Protein AF-A0A927RIR9-F1 (afdb_monomer_lite)

Radius of gyration: 12.62 Å; chains: 1; bounding box: 29×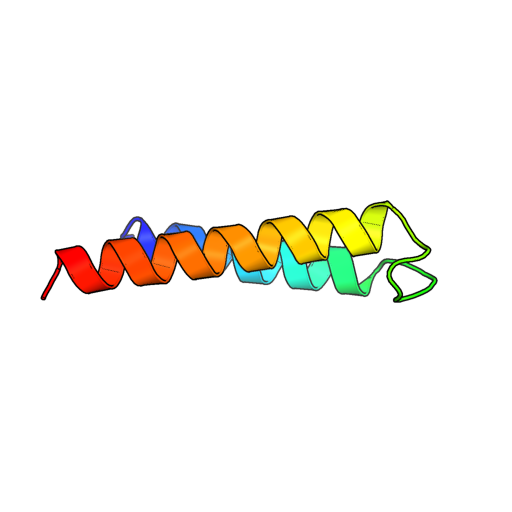17×32 Å

Foldseek 3Di:
DDPLVVLVVVLVVLVVQLVPDPPNDCVGVSNVVSVVSSVVSVVVSVVVVVVVD

Secondary structure (DSSP, 8-state):
--HHHHHHHHHHHHHHHHHT-SS-STTSHHHHHHHHHHHHHHHHHHHHHHH--

pLDDT: mean 96.01, std 6.55, range [59.81, 98.69]

Structure (mmCIF, N/CA/C/O backbone):
data_AF-A0A927RIR9-F1
#
_entry.id   AF-A0A927RIR9-F1
#
loop_
_atom_site.group_PDB
_atom_site.id
_atom_site.type_symbol
_atom_site.label_atom_id
_atom_site.label_alt_id
_atom_site.label_comp_id
_atom_site.label_asym_id
_atom_site.label_entity_id
_atom_site.label_seq_id
_atom_site.pdbx_PDB_ins_code
_atom_site.Cartn_x
_atom_site.Cartn_y
_atom_site.Cartn_z
_atom_site.occupancy
_atom_site.B_iso_or_equiv
_atom_site.auth_seq_id
_atom_site.auth_comp_id
_atom_site.auth_asym_id
_atom_site.auth_atom_id
_atom_site.pdbx_PDB_model_num
ATOM 1 N N . MET A 1 1 ? -7.421 -9.538 15.339 1.00 71.50 1 MET A N 1
ATOM 2 C CA . MET A 1 1 ? -6.823 -8.779 14.233 1.00 71.50 1 MET A CA 1
ATOM 3 C C . MET A 1 1 ? -7.923 -7.914 13.655 1.00 71.50 1 MET A C 1
ATOM 5 O O . MET A 1 1 ? -8.898 -8.492 13.187 1.00 71.50 1 MET A O 1
ATOM 9 N N . THR A 1 2 ? -7.828 -6.594 13.782 1.00 92.69 2 THR A N 1
ATOM 10 C CA . THR A 1 2 ? -8.796 -5.647 13.205 1.00 92.69 2 THR A CA 1
ATOM 11 C C . THR A 1 2 ? -8.559 -5.485 11.703 1.00 92.69 2 THR A C 1
ATOM 13 O O . THR A 1 2 ? -7.499 -5.863 11.185 1.00 92.69 2 THR A O 1
ATOM 16 N N . ASP A 1 3 ? -9.531 -4.920 10.985 1.00 94.06 3 ASP A N 1
ATOM 17 C CA . ASP A 1 3 ? -9.348 -4.599 9.567 1.00 94.06 3 ASP A CA 1
ATOM 18 C C . ASP A 1 3 ? -8.222 -3.572 9.373 1.00 94.06 3 ASP A C 1
ATOM 20 O O . ASP A 1 3 ? -7.398 -3.735 8.472 1.00 94.06 3 ASP A O 1
ATOM 24 N N . VAL A 1 4 ? -8.076 -2.610 10.292 1.00 96.50 4 VAL A N 1
ATOM 25 C CA . VAL A 1 4 ? -6.944 -1.669 10.326 1.00 96.50 4 VAL A CA 1
ATOM 26 C C . VAL A 1 4 ? -5.601 -2.405 10.417 1.00 96.50 4 VAL A C 1
ATOM 28 O O . VAL A 1 4 ? -4.712 -2.163 9.598 1.00 96.50 4 VAL A O 1
ATOM 31 N N . GLU A 1 5 ? -5.443 -3.352 11.347 1.00 96.94 5 GLU A N 1
ATOM 32 C CA . GLU A 1 5 ? -4.205 -4.137 11.490 1.00 96.94 5 GLU A CA 1
ATOM 33 C C . GLU A 1 5 ? -3.900 -4.960 10.227 1.00 96.94 5 GLU A C 1
ATOM 35 O O . GLU A 1 5 ? -2.748 -5.052 9.783 1.00 96.94 5 GLU A O 1
ATOM 40 N N . ARG A 1 6 ? -4.933 -5.538 9.600 1.00 97.56 6 ARG A N 1
ATOM 41 C CA . ARG A 1 6 ? -4.794 -6.286 8.344 1.00 97.56 6 ARG A CA 1
ATOM 42 C C . ARG A 1 6 ? -4.311 -5.384 7.206 1.00 97.56 6 ARG A C 1
ATOM 44 O O . ARG A 1 6 ? -3.384 -5.761 6.485 1.00 97.56 6 ARG A O 1
ATOM 51 N N . LEU A 1 7 ? -4.903 -4.202 7.052 1.00 98.00 7 LEU A N 1
ATOM 52 C CA . LEU A 1 7 ? -4.541 -3.241 6.008 1.00 98.00 7 LEU A CA 1
ATOM 53 C C . LEU A 1 7 ? -3.130 -2.673 6.226 1.00 98.00 7 LEU A C 1
ATOM 55 O O . LEU A 1 7 ? -2.361 -2.558 5.269 1.00 98.00 7 LEU A O 1
ATOM 59 N N . GLN A 1 8 ? -2.729 -2.407 7.471 1.00 98.19 8 GLN A N 1
ATOM 60 C CA . GLN A 1 8 ? -1.365 -1.975 7.809 1.00 98.19 8 GLN A CA 1
ATOM 61 C C . GLN A 1 8 ? -0.308 -3.024 7.431 1.00 98.19 8 GLN A C 1
ATOM 63 O O . GLN A 1 8 ? 0.768 -2.683 6.918 1.00 98.19 8 GLN A O 1
ATOM 68 N N . ARG A 1 9 ? -0.614 -4.314 7.621 1.00 98.31 9 ARG A N 1
ATOM 69 C CA . ARG A 1 9 ? 0.259 -5.405 7.168 1.00 98.31 9 ARG A CA 1
ATOM 70 C C . ARG A 1 9 ? 0.384 -5.425 5.644 1.00 98.31 9 ARG A C 1
ATOM 72 O O . ARG A 1 9 ? 1.501 -5.466 5.134 1.00 98.31 9 ARG A O 1
ATOM 79 N N . MET A 1 10 ? -0.729 -5.284 4.921 1.00 98.38 10 MET A N 1
ATOM 80 C CA . MET A 1 10 ? -0.719 -5.202 3.454 1.00 98.38 10 MET A CA 1
ATOM 81 C C . MET A 1 10 ? 0.099 -4.008 2.941 1.00 98.38 10 MET A C 1
ATOM 83 O O . MET A 1 10 ? 0.864 -4.152 1.988 1.00 98.38 10 MET A O 1
ATOM 87 N N . VAL A 1 11 ? 0.003 -2.840 3.586 1.00 98.62 11 VAL A N 1
ATOM 88 C CA . VAL A 1 11 ? 0.835 -1.667 3.260 1.00 98.62 11 VAL A CA 1
ATOM 89 C C . VAL A 1 11 ? 2.323 -1.992 3.397 1.00 98.62 11 VAL A C 1
ATOM 91 O O . VAL A 1 11 ? 3.120 -1.606 2.538 1.00 98.62 11 VAL A O 1
ATOM 94 N N . SER A 1 12 ? 2.707 -2.704 4.456 1.00 98.56 12 SER A N 1
ATOM 95 C CA . SER A 1 12 ? 4.101 -3.097 4.692 1.00 98.56 12 SER A CA 1
ATOM 96 C C . SER A 1 12 ? 4.618 -4.032 3.595 1.00 98.56 12 SER A C 1
ATOM 98 O O . SER A 1 12 ? 5.690 -3.789 3.032 1.00 98.56 12 SER A O 1
ATOM 100 N N . ASP A 1 13 ? 3.820 -5.029 3.211 1.00 98.50 13 ASP A N 1
ATOM 101 C CA . ASP A 1 13 ? 4.162 -5.971 2.142 1.00 98.50 13 ASP A CA 1
ATOM 102 C C . ASP A 1 13 ? 4.294 -5.258 0.784 1.00 98.50 13 ASP A C 1
ATOM 104 O O . ASP A 1 13 ? 5.279 -5.443 0.064 1.00 98.50 13 ASP A O 1
ATOM 108 N N . LEU A 1 14 ? 3.358 -4.363 0.450 1.00 98.44 14 LEU A N 1
ATOM 109 C CA . LEU A 1 14 ? 3.393 -3.572 -0.787 1.00 98.44 14 LEU A CA 1
ATOM 110 C C . LEU A 1 14 ? 4.583 -2.616 -0.838 1.00 98.44 14 LEU A C 1
ATOM 112 O O . LEU A 1 14 ? 5.191 -2.460 -1.896 1.00 98.44 14 LEU A O 1
ATOM 116 N N . ARG A 1 15 ? 4.977 -2.013 0.288 1.00 98.38 15 ARG A N 1
ATOM 117 C CA . ARG A 1 15 ? 6.202 -1.198 0.363 1.00 98.38 15 ARG A CA 1
ATOM 118 C C . ARG A 1 15 ? 7.450 -2.037 0.101 1.00 98.38 15 ARG A C 1
ATOM 120 O O . ARG A 1 15 ? 8.329 -1.578 -0.628 1.00 98.38 15 ARG A O 1
ATOM 127 N N . SER A 1 16 ? 7.515 -3.257 0.635 1.00 98.19 16 SER A N 1
ATOM 128 C CA . SER A 1 16 ? 8.615 -4.192 0.370 1.00 98.19 16 SER A CA 1
ATOM 129 C C . SER A 1 16 ? 8.685 -4.570 -1.116 1.00 98.19 16 SER A C 1
ATOM 131 O O . SER A 1 16 ? 9.733 -4.427 -1.750 1.00 98.19 16 SER A O 1
ATOM 133 N N . MET A 1 17 ? 7.548 -4.931 -1.719 1.00 98.00 17 MET A N 1
ATOM 134 C CA . MET A 1 17 ? 7.463 -5.251 -3.149 1.00 98.00 17 MET A CA 1
ATOM 135 C C . MET A 1 17 ? 7.773 -4.044 -4.049 1.00 98.00 17 MET A C 1
ATOM 137 O O . MET A 1 17 ? 8.443 -4.179 -5.073 1.00 98.00 17 MET A O 1
ATOM 141 N N . ARG A 1 18 ? 7.354 -2.836 -3.661 1.00 97.75 18 ARG A N 1
ATOM 142 C CA . ARG A 1 18 ? 7.734 -1.594 -4.347 1.00 97.75 18 ARG A CA 1
ATOM 143 C C . ARG A 1 18 ? 9.243 -1.375 -4.316 1.00 97.75 18 ARG A C 1
ATOM 145 O O . ARG A 1 18 ? 9.822 -1.001 -5.331 1.00 97.75 18 ARG A O 1
ATOM 152 N N . ASN A 1 19 ? 9.883 -1.615 -3.173 1.00 97.00 19 ASN A N 1
ATOM 153 C CA . ASN A 1 19 ? 11.318 -1.386 -2.994 1.00 97.00 19 ASN A CA 1
ATOM 154 C C . ASN A 1 19 ? 12.193 -2.318 -3.847 1.00 97.00 19 ASN A C 1
ATOM 156 O O . ASN A 1 19 ? 13.350 -1.982 -4.091 1.00 97.00 19 ASN A O 1
ATOM 160 N N . SER A 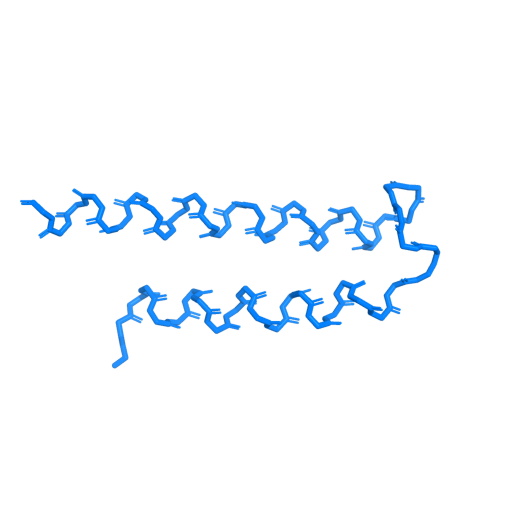1 20 ? 11.652 -3.439 -4.337 1.00 97.12 20 SER A N 1
ATOM 161 C CA . SER A 1 20 ? 12.333 -4.328 -5.288 1.00 97.12 20 SER A CA 1
ATOM 162 C C . SER A 1 20 ? 12.155 -3.919 -6.760 1.00 97.12 20 SER A C 1
ATOM 164 O O . SER A 1 20 ? 12.645 -4.602 -7.659 1.00 97.12 20 SER A O 1
ATOM 166 N N . CYS A 1 21 ? 11.418 -2.842 -7.051 1.00 97.31 21 CYS A N 1
ATOM 167 C CA . CYS A 1 21 ? 11.260 -2.317 -8.407 1.00 97.31 21 CYS A CA 1
ATOM 168 C C . CYS A 1 21 ? 12.455 -1.448 -8.812 1.00 97.31 21 CYS A C 1
ATOM 170 O O . CYS A 1 21 ? 12.858 -0.574 -8.053 1.00 97.31 21 CYS A O 1
ATOM 172 N N . GLU A 1 22 ? 12.947 -1.638 -10.038 1.00 95.88 22 GLU A N 1
ATOM 173 C CA . GLU A 1 22 ? 13.935 -0.762 -10.671 1.00 95.88 22 GLU A CA 1
ATOM 174 C C . GLU A 1 22 ? 13.471 -0.373 -12.087 1.00 95.88 22 GLU A C 1
ATOM 176 O O . GLU A 1 22 ? 12.975 -1.238 -12.813 1.00 95.88 22 GLU A O 1
ATOM 181 N N . PRO A 1 23 ? 13.557 0.908 -12.487 1.00 96.19 23 PRO A N 1
ATOM 182 C CA . PRO A 1 23 ? 13.956 2.042 -11.653 1.00 96.19 23 PRO A CA 1
ATOM 183 C C . PRO A 1 23 ? 12.922 2.354 -10.553 1.00 96.19 23 PRO A C 1
ATOM 185 O O . PRO A 1 23 ? 11.719 2.165 -10.748 1.00 96.19 23 PRO A O 1
ATOM 188 N N . LYS A 1 24 ? 13.382 2.860 -9.401 1.00 96.12 24 LYS A N 1
ATOM 189 C CA . LYS A 1 24 ? 12.533 3.332 -8.286 1.00 96.12 24 LYS A CA 1
ATOM 190 C C . LYS A 1 24 ? 11.854 4.679 -8.573 1.00 96.12 24 LYS A C 1
ATOM 192 O O . LYS A 1 24 ? 12.027 5.647 -7.835 1.00 96.12 24 LYS A O 1
ATOM 197 N N . ASN A 1 25 ? 11.119 4.772 -9.674 1.00 96.06 25 ASN A N 1
ATOM 198 C CA . ASN A 1 25 ? 10.403 5.982 -10.060 1.00 96.06 25 ASN A CA 1
ATOM 199 C C . ASN A 1 25 ? 9.097 5.655 -10.793 1.00 96.06 25 ASN A C 1
ATOM 201 O O . ASN A 1 25 ? 8.822 4.507 -11.141 1.00 96.06 25 ASN A O 1
ATOM 205 N N . ASN A 1 26 ? 8.306 6.692 -11.066 1.00 94.69 26 ASN A N 1
ATOM 206 C CA . ASN A 1 26 ? 7.003 6.558 -11.723 1.00 94.69 26 ASN A CA 1
ATOM 207 C C . ASN A 1 26 ? 7.091 6.126 -13.199 1.00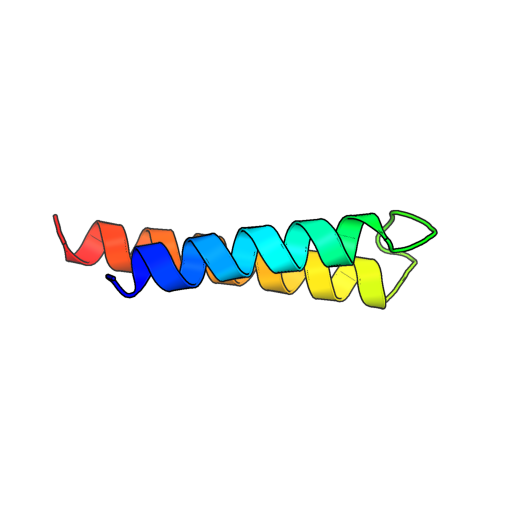 94.69 26 ASN A C 1
ATOM 209 O O . ASN A 1 26 ? 6.065 5.811 -13.792 1.00 94.69 26 ASN A O 1
ATOM 213 N N . GLY A 1 27 ? 8.291 6.088 -13.786 1.00 97.12 27 GLY A N 1
ATOM 214 C CA . GLY A 1 27 ? 8.524 5.505 -15.106 1.00 97.12 27 GLY A CA 1
ATOM 215 C C . GLY A 1 27 ? 8.486 3.974 -15.104 1.00 97.12 27 GLY A C 1
ATOM 216 O O . GLY A 1 27 ? 8.287 3.377 -16.157 1.00 97.12 27 GLY A O 1
ATOM 217 N N . ASN A 1 28 ? 8.633 3.324 -13.942 1.00 98.06 28 ASN A N 1
ATOM 218 C CA . ASN A 1 28 ? 8.382 1.894 -13.791 1.00 98.06 28 ASN A CA 1
ATOM 219 C C . ASN A 1 28 ? 6.897 1.661 -13.438 1.00 98.06 28 ASN A C 1
ATOM 221 O O . ASN A 1 28 ? 6.483 2.009 -12.326 1.00 98.06 28 ASN A O 1
ATOM 225 N N . PRO A 1 29 ? 6.102 1.006 -14.308 1.00 98.06 29 PRO A N 1
ATOM 226 C CA . PRO A 1 29 ? 4.683 0.760 -14.046 1.00 98.06 29 PRO A CA 1
ATOM 227 C C . PRO A 1 29 ? 4.438 -0.017 -12.750 1.00 98.06 29 PRO A C 1
ATOM 229 O O . PRO A 1 29 ? 3.524 0.293 -11.993 1.00 98.06 29 PRO A O 1
ATOM 232 N N . ARG A 1 30 ? 5.299 -0.990 -12.430 1.00 97.88 30 ARG A N 1
ATOM 233 C CA . ARG A 1 30 ? 5.190 -1.787 -11.203 1.00 97.88 30 ARG A CA 1
ATOM 234 C C . ARG A 1 30 ? 5.424 -0.931 -9.957 1.00 97.88 30 ARG A C 1
ATOM 236 O O . ARG A 1 30 ? 4.663 -1.031 -8.998 1.00 97.88 30 ARG A O 1
ATOM 243 N N . TYR A 1 31 ? 6.434 -0.059 -9.982 1.00 98.50 31 TYR A N 1
ATOM 244 C CA . TYR A 1 31 ? 6.691 0.889 -8.891 1.00 98.50 31 TYR A CA 1
ATOM 245 C C . TYR A 1 31 ? 5.517 1.861 -8.707 1.00 98.50 31 TYR A C 1
ATOM 247 O O . TYR A 1 31 ? 5.0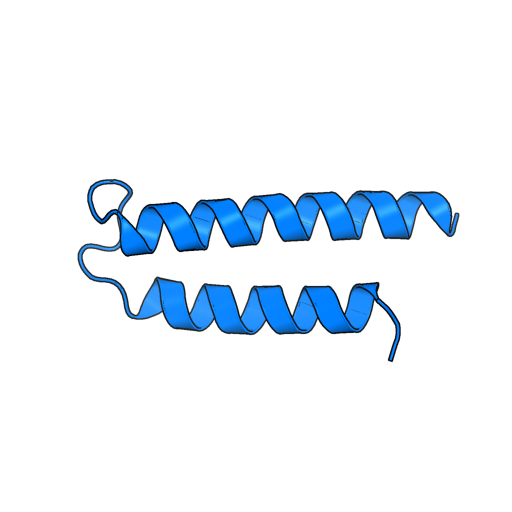84 2.105 -7.575 1.00 98.50 31 TYR A O 1
ATOM 255 N N . LEU A 1 32 ? 4.981 2.386 -9.815 1.00 98.31 32 LEU A N 1
ATOM 256 C CA . LEU A 1 32 ? 3.837 3.296 -9.822 1.00 98.31 32 LEU A CA 1
ATOM 257 C C . LEU A 1 32 ? 2.590 2.632 -9.225 1.00 98.31 32 LEU A C 1
ATOM 259 O O . LEU A 1 32 ? 1.966 3.197 -8.329 1.00 98.31 32 LEU A O 1
ATOM 263 N N . HIS A 1 33 ? 2.254 1.417 -9.660 1.00 98.56 33 HIS A N 1
ATOM 264 C CA . HIS A 1 33 ? 1.079 0.698 -9.169 1.00 98.56 33 HIS A CA 1
ATOM 265 C C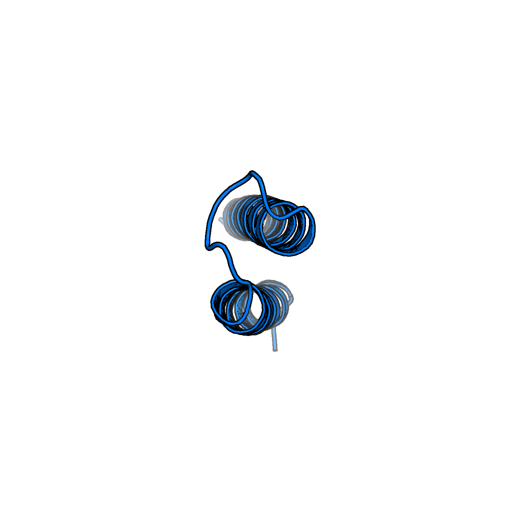 . HIS A 1 33 ? 1.195 0.324 -7.691 1.00 98.56 33 HIS A C 1
ATOM 267 O O . HIS A 1 33 ? 0.238 0.533 -6.946 1.00 98.56 33 HIS A O 1
ATOM 273 N N . TYR A 1 34 ? 2.361 -0.141 -7.227 1.00 98.56 34 TYR A N 1
ATOM 274 C CA . TYR A 1 34 ? 2.553 -0.373 -5.794 1.00 98.56 34 TYR A CA 1
ATOM 275 C C . TYR A 1 34 ? 2.441 0.918 -4.980 1.00 98.56 34 TYR A C 1
ATOM 277 O O . TYR A 1 34 ? 1.864 0.906 -3.896 1.00 98.56 34 TYR A O 1
ATOM 285 N N . SER A 1 35 ? 2.955 2.038 -5.494 1.00 98.06 35 SER A N 1
ATOM 286 C CA . SER A 1 35 ? 2.817 3.338 -4.830 1.00 98.06 35 SER A CA 1
ATOM 287 C C . SER A 1 35 ? 1.354 3.768 -4.725 1.00 98.06 35 SER A C 1
ATOM 289 O O . SER A 1 35 ? 0.924 4.165 -3.646 1.00 98.06 35 SER A O 1
ATOM 291 N N . GLY A 1 36 ? 0.576 3.626 -5.802 1.00 98.56 36 GLY A N 1
ATOM 292 C CA . GLY A 1 36 ? -0.859 3.922 -5.800 1.00 98.56 36 GLY A CA 1
ATOM 293 C C . GLY A 1 36 ? -1.649 3.030 -4.840 1.00 98.56 36 GLY A C 1
ATOM 294 O O . 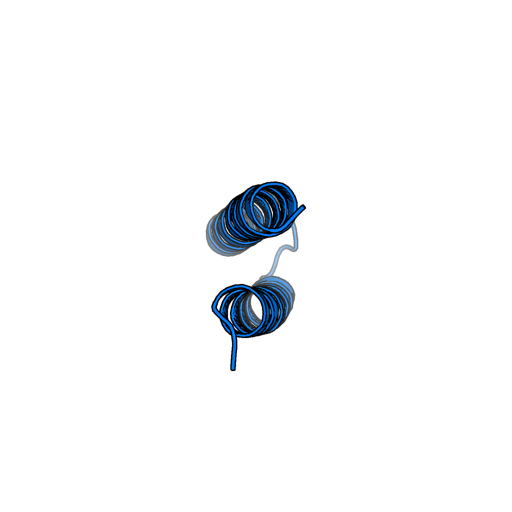GLY A 1 36 ? -2.459 3.531 -4.065 1.00 98.56 36 GLY A O 1
ATOM 295 N N . ALA A 1 37 ? -1.365 1.725 -4.824 1.00 98.62 37 ALA A N 1
ATOM 296 C CA . ALA A 1 37 ? -2.000 0.790 -3.898 1.00 98.62 37 ALA A CA 1
ATOM 297 C C . ALA A 1 37 ? -1.717 1.152 -2.430 1.00 98.62 37 ALA A C 1
ATOM 299 O O . ALA A 1 37 ? -2.637 1.174 -1.618 1.00 98.62 37 ALA A O 1
ATOM 300 N N . VAL A 1 38 ? -0.464 1.491 -2.096 1.00 98.62 38 VAL A N 1
ATOM 301 C CA . VAL A 1 38 ? -0.092 1.953 -0.748 1.00 98.62 38 VAL A CA 1
ATOM 302 C C . VAL A 1 38 ? -0.865 3.213 -0.366 1.00 98.62 38 VAL A C 1
ATOM 304 O O . VAL A 1 38 ? -1.396 3.266 0.738 1.00 98.62 38 VAL A O 1
ATOM 307 N N . SER A 1 39 ? -0.955 4.204 -1.255 1.00 98.56 39 SER A N 1
ATOM 308 C CA . SER A 1 39 ? -1.696 5.438 -0.977 1.00 98.56 39 SER A CA 1
ATOM 309 C C . SER A 1 39 ? -3.175 5.171 -0.701 1.00 98.56 39 SER A C 1
ATOM 311 O O . SER A 1 39 ? -3.696 5.655 0.297 1.00 98.56 39 SER A O 1
ATOM 313 N N . ASN A 1 40 ? -3.840 4.360 -1.527 1.00 98.69 40 ASN A N 1
ATOM 314 C CA . ASN A 1 40 ? -5.263 4.054 -1.351 1.00 98.69 40 ASN A CA 1
ATOM 315 C C . ASN A 1 40 ? -5.543 3.299 -0.045 1.00 98.69 40 ASN A C 1
ATOM 317 O O . ASN A 1 40 ? -6.535 3.575 0.621 1.00 98.69 40 ASN A O 1
ATOM 321 N N . LEU A 1 41 ? -4.664 2.373 0.347 1.00 98.56 41 LEU A N 1
ATOM 322 C CA . LEU A 1 41 ? -4.812 1.655 1.614 1.00 98.56 41 LEU A CA 1
ATOM 323 C C . LEU A 1 41 ? -4.608 2.566 2.826 1.00 98.56 41 LEU A C 1
ATOM 325 O O . LEU A 1 41 ? -5.285 2.383 3.829 1.00 98.56 41 LEU A O 1
ATOM 329 N N . LEU A 1 42 ? -3.696 3.540 2.748 1.00 98.56 42 LEU A N 1
ATOM 330 C CA . LEU A 1 42 ? -3.513 4.521 3.820 1.00 98.56 42 LEU A CA 1
ATOM 331 C C . LEU A 1 42 ? -4.742 5.421 3.987 1.00 98.56 42 LEU A C 1
ATOM 333 O O . LEU A 1 42 ? -5.104 5.708 5.123 1.00 98.56 42 LEU A O 1
ATOM 337 N N . TRP A 1 43 ? -5.393 5.812 2.886 1.00 98.56 43 TRP A N 1
ATOM 338 C CA . TRP A 1 43 ? -6.675 6.522 2.939 1.00 98.56 43 TRP A CA 1
ATOM 339 C C . TRP A 1 43 ? -7.754 5.679 3.616 1.00 98.56 43 TRP A C 1
ATOM 341 O O . TRP A 1 43 ? -8.323 6.123 4.603 1.00 98.56 43 TRP A O 1
ATOM 351 N N . LEU A 1 44 ? -7.938 4.432 3.170 1.00 98.19 44 LEU A N 1
ATOM 352 C CA . LEU A 1 44 ? -8.925 3.523 3.758 1.00 98.19 44 LEU A CA 1
ATOM 353 C C . LEU A 1 44 ? -8.691 3.282 5.258 1.00 98.19 44 LEU A C 1
ATOM 355 O O . LEU A 1 44 ? -9.643 3.209 6.023 1.00 98.19 44 LEU A O 1
ATOM 359 N N . ILE A 1 45 ? -7.431 3.161 5.691 1.00 98.12 45 ILE A N 1
ATOM 360 C CA . ILE A 1 45 ? -7.098 3.060 7.119 1.00 98.12 45 ILE A CA 1
ATOM 361 C C . ILE A 1 45 ? -7.544 4.319 7.869 1.00 98.12 45 ILE A C 1
ATOM 363 O O . ILE A 1 45 ? -8.118 4.193 8.944 1.00 98.12 45 ILE A O 1
ATOM 367 N N . GLY A 1 46 ? -7.278 5.506 7.319 1.00 97.88 46 GLY A N 1
ATOM 368 C CA . GLY A 1 46 ? -7.689 6.769 7.930 1.00 97.88 46 GLY A CA 1
ATOM 369 C C . GLY A 1 46 ? -9.207 6.893 8.056 1.00 97.88 46 GLY A C 1
ATOM 370 O O . GLY A 1 46 ? -9.685 7.291 9.112 1.00 97.88 46 GLY A O 1
ATOM 371 N N . ASP A 1 47 ? -9.947 6.492 7.020 1.00 97.88 47 ASP A N 1
ATOM 372 C CA . ASP A 1 47 ? -11.414 6.495 7.030 1.00 97.88 47 ASP A CA 1
ATOM 373 C C . ASP A 1 47 ? -11.960 5.557 8.120 1.00 97.88 47 ASP A C 1
ATOM 375 O O . ASP A 1 47 ? -12.772 5.977 8.938 1.00 97.88 47 ASP A O 1
ATOM 379 N N . LEU A 1 48 ? -11.443 4.324 8.207 1.00 96.94 48 LEU A N 1
ATOM 380 C CA . LEU A 1 48 ? -11.843 3.359 9.240 1.00 96.94 48 LEU A CA 1
ATOM 381 C C . LEU A 1 48 ? -11.535 3.852 10.658 1.00 96.94 48 LEU A C 1
ATOM 383 O O . LEU A 1 48 ? -12.330 3.648 11.566 1.00 96.94 48 LEU A O 1
ATOM 387 N N . GLN A 1 49 ? -10.386 4.498 10.857 1.00 95.88 49 GLN A N 1
ATOM 388 C CA . GLN A 1 49 ? -10.027 5.057 12.162 1.00 95.88 49 GLN A CA 1
ATOM 389 C C . GLN A 1 49 ? -10.947 6.215 12.558 1.00 95.88 49 GLN A C 1
ATOM 391 O O . GLN A 1 49 ? -11.302 6.326 13.723 1.00 95.88 49 GLN A O 1
ATOM 396 N N . ALA A 1 50 ? -11.356 7.047 11.598 1.00 96.25 50 ALA A N 1
ATOM 397 C CA . ALA A 1 50 ? -12.279 8.150 11.847 1.00 96.25 50 ALA A CA 1
ATOM 398 C C . ALA A 1 50 ? -13.720 7.687 12.131 1.00 96.25 50 ALA A C 1
ATOM 400 O O . ALA A 1 50 ? -14.482 8.436 12.731 1.00 96.25 50 ALA A O 1
ATOM 401 N N . GLU A 1 51 ? -14.108 6.485 11.693 1.00 93.50 51 GLU A N 1
ATOM 402 C CA . GLU A 1 51 ? -15.404 5.872 12.023 1.00 93.50 51 GLU A CA 1
ATOM 403 C C . GLU A 1 51 ? -15.450 5.284 13.446 1.00 93.50 51 GLU A C 1
ATOM 405 O O . GLU A 1 51 ? -16.539 5.065 13.980 1.00 93.50 51 GLU A O 1
ATOM 410 N N . GLU A 1 52 ? -14.291 4.999 14.049 1.00 83.44 52 GLU A N 1
ATOM 411 C CA . GLU A 1 52 ? -14.175 4.437 15.402 1.00 83.44 52 GLU A CA 1
ATOM 412 C C . GLU A 1 52 ? -14.166 5.510 16.519 1.00 83.44 52 GLU A C 1
ATOM 414 O O . GLU A 1 52 ? -14.357 5.149 17.685 1.00 83.44 52 GLU A O 1
ATOM 419 N N . ASP A 1 53 ? -13.988 6.794 16.168 1.00 59.81 53 ASP A N 1
ATOM 420 C CA . ASP A 1 53 ? -13.999 7.975 17.062 1.00 59.81 53 ASP A CA 1
ATOM 421 C C . ASP A 1 53 ? -15.402 8.611 17.214 1.00 59.81 53 ASP A C 1
ATOM 423 O O . ASP A 1 53 ? -15.748 9.022 18.352 1.00 59.81 53 ASP A O 1
#

Sequence (53 aa):
MTDVERLQRMVSDLRSMRNSCEPKNNGNPRYLHYSGAVSNLLWLIGDLQAEED

Organism: NCBI:txid648752